Protein AF-A0A8J2Y2X6-F1 (afdb_monomer_lite)

Organism: NCBI:txid1526572

Secondary structure (DSSP, 8-state):
--THHHHHHHHHHHHHHHHHS-----HHHHHHHHHHHHHHS-HHHHHHHHHHHHTT-HHHHHHHHHHHH---HHHHHHHHHHT----

Radius of gyration: 16.71 Å; chains: 1; bounding box: 30×53×35 Å

Sequence (87 aa):
MEWFLIGGGLIVLVAIWFLFGGKGQDESAILADVESTLASLSPEQRDRVTALTADGRKIEAINYLREDKGVDLAVAKRIVDGSTPSL

Structure (mmCIF, N/CA/C/O backbone):
data_AF-A0A8J2Y2X6-F1
#
_entry.id   AF-A0A8J2Y2X6-F1
#
loop_
_atom_site.group_PDB
_atom_site.id
_atom_site.type_symbol
_atom_site.label_atom_id
_atom_site.label_alt_id
_atom_site.label_comp_i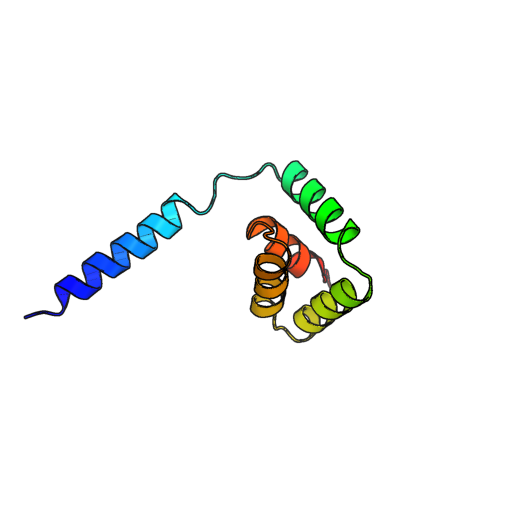d
_atom_site.label_asym_id
_atom_site.label_entity_id
_atom_site.label_seq_id
_atom_site.pdbx_PDB_ins_code
_atom_site.Cartn_x
_atom_site.Cartn_y
_atom_site.Cartn_z
_atom_site.occupancy
_atom_site.B_iso_or_equiv
_atom_site.auth_seq_id
_atom_site.auth_comp_id
_atom_site.auth_asym_id
_atom_site.auth_atom_id
_atom_site.pdbx_PDB_model_num
ATOM 1 N N . MET A 1 1 ? 10.399 -40.999 -14.652 1.00 51.81 1 MET A N 1
ATOM 2 C CA . MET A 1 1 ? 11.430 -40.118 -14.053 1.00 51.81 1 MET A CA 1
ATOM 3 C C . MET A 1 1 ? 11.241 -38.714 -14.623 1.00 51.81 1 MET A C 1
ATOM 5 O O . MET A 1 1 ? 12.032 -38.286 -15.444 1.00 51.81 1 MET A O 1
ATOM 9 N N . GLU A 1 2 ? 10.159 -38.020 -14.256 1.00 55.97 2 GLU A N 1
ATOM 10 C CA . GLU A 1 2 ? 9.737 -36.765 -14.923 1.00 55.97 2 GLU A CA 1
ATOM 11 C C . GLU A 1 2 ? 9.483 -35.607 -13.937 1.00 55.97 2 GLU A C 1
ATOM 13 O O . GLU A 1 2 ? 8.963 -34.561 -14.304 1.00 55.97 2 GLU A O 1
ATOM 18 N N . TRP A 1 3 ? 9.906 -35.749 -12.675 1.00 49.69 3 TRP A N 1
ATOM 19 C CA . TRP A 1 3 ? 9.733 -34.718 -11.640 1.00 49.69 3 TRP A CA 1
ATOM 20 C C . TRP A 1 3 ? 10.730 -33.544 -11.753 1.00 49.69 3 TRP A C 1
ATOM 22 O O . TRP A 1 3 ? 10.514 -32.491 -11.158 1.00 49.69 3 TRP A O 1
ATOM 32 N N . PHE A 1 4 ? 11.808 -33.682 -12.534 1.00 48.81 4 PHE A N 1
ATOM 33 C CA . PHE A 1 4 ? 12.890 -32.686 -12.594 1.00 48.81 4 PHE A CA 1
ATOM 34 C C . PHE A 1 4 ? 12.635 -31.520 -13.567 1.00 48.81 4 PHE A C 1
ATOM 36 O O . PHE A 1 4 ? 13.225 -30.454 -13.397 1.00 48.81 4 PHE A O 1
ATOM 43 N N . LEU A 1 5 ? 11.724 -31.668 -14.538 1.00 55.38 5 LEU A N 1
ATOM 44 C CA . LEU A 1 5 ? 11.385 -30.592 -15.485 1.00 55.38 5 LEU A CA 1
ATOM 45 C C . LEU A 1 5 ? 10.496 -29.505 -14.854 1.00 55.38 5 LEU A C 1
ATOM 47 O O . LEU A 1 5 ? 10.647 -28.327 -15.169 1.00 55.38 5 LEU A O 1
ATOM 51 N N . ILE A 1 6 ? 9.631 -29.878 -13.907 1.00 56.41 6 ILE A N 1
ATOM 52 C CA . ILE A 1 6 ? 8.752 -28.937 -13.192 1.00 56.41 6 ILE A CA 1
ATOM 53 C C . ILE A 1 6 ? 9.554 -28.132 -12.154 1.00 56.41 6 ILE A C 1
ATOM 55 O O . ILE A 1 6 ? 9.340 -26.931 -12.000 1.00 56.41 6 ILE A O 1
ATOM 59 N N . GLY A 1 7 ? 10.538 -28.761 -11.497 1.00 55.03 7 GLY A N 1
ATOM 60 C CA . GLY A 1 7 ? 11.416 -28.087 -10.535 1.00 55.03 7 GLY A CA 1
ATOM 61 C C . GLY A 1 7 ? 12.325 -27.035 -11.178 1.00 55.03 7 GLY A C 1
ATOM 62 O O . GLY A 1 7 ? 12.430 -25.925 -10.666 1.00 55.03 7 GLY A O 1
ATOM 63 N N . GLY A 1 8 ? 12.933 -27.341 -12.330 1.00 58.50 8 GLY A N 1
ATOM 64 C CA . GLY A 1 8 ? 13.841 -26.413 -13.016 1.00 58.50 8 GLY A CA 1
ATOM 65 C C . GLY A 1 8 ? 13.146 -25.155 -13.547 1.00 58.50 8 GLY A C 1
ATOM 66 O O . GLY A 1 8 ? 13.648 -24.050 -13.356 1.00 58.50 8 GLY A O 1
ATOM 67 N N . GLY A 1 9 ? 11.963 -25.302 -14.153 1.00 62.97 9 GLY A N 1
ATOM 68 C CA . GLY A 1 9 ? 11.196 -24.164 -14.667 1.00 62.97 9 GLY A CA 1
ATOM 69 C C .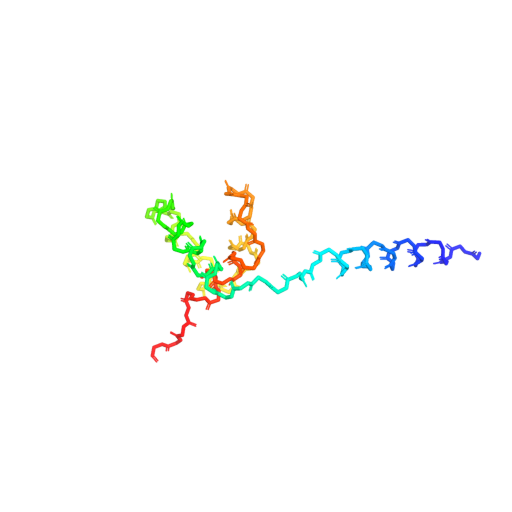 GLY A 1 9 ? 10.693 -23.236 -13.560 1.00 62.97 9 GLY A C 1
ATOM 70 O O . GLY A 1 9 ? 10.787 -22.017 -13.684 1.00 62.97 9 GLY A O 1
ATOM 71 N N . LEU A 1 10 ? 10.226 -23.800 -12.442 1.00 65.62 10 LEU A N 1
ATOM 72 C CA . LEU A 1 10 ? 9.705 -23.018 -11.320 1.00 65.62 10 LEU A CA 1
ATOM 73 C C . LEU A 1 10 ? 10.824 -22.267 -10.584 1.00 65.62 10 LEU A C 1
ATOM 75 O O . LEU A 1 10 ? 10.650 -21.101 -10.239 1.00 65.62 10 LEU A O 1
ATOM 79 N N . ILE A 1 11 ? 12.004 -22.880 -10.436 1.00 71.00 11 ILE A N 1
ATOM 80 C CA . ILE A 1 11 ? 13.189 -22.219 -9.868 1.00 71.00 11 ILE A CA 1
ATOM 81 C C . ILE A 1 11 ? 13.638 -21.043 -10.744 1.00 71.00 11 ILE A C 1
ATOM 83 O O . ILE A 1 11 ? 13.950 -19.980 -10.213 1.00 71.00 11 ILE A O 1
ATOM 87 N N . VAL A 1 12 ? 13.631 -21.192 -12.072 1.00 74.12 12 VAL A N 1
ATOM 88 C CA . VAL A 1 12 ? 13.995 -20.103 -12.995 1.00 74.12 12 VAL A CA 1
ATOM 89 C C . VAL A 1 12 ? 12.970 -18.969 -12.951 1.00 74.12 12 VAL A C 1
ATOM 91 O O . VAL A 1 12 ? 13.362 -17.808 -12.910 1.00 74.12 12 VAL A O 1
ATOM 94 N N . LEU A 1 13 ? 11.670 -19.272 -12.884 1.00 71.19 13 LEU A N 1
ATOM 95 C CA . LEU A 1 13 ? 10.629 -18.247 -12.755 1.00 71.19 13 LEU A CA 1
ATOM 96 C C . LEU A 1 13 ? 10.731 -17.483 -11.428 1.00 71.19 13 LEU A C 1
ATOM 98 O O . LEU A 1 13 ? 10.628 -16.258 -11.426 1.00 71.19 13 LEU A O 1
ATOM 102 N N . VAL A 1 14 ? 11.012 -18.176 -10.320 1.00 70.81 14 VAL A N 1
ATOM 103 C CA . VAL A 1 14 ? 11.272 -17.548 -9.014 1.00 70.81 14 VAL A CA 1
ATOM 104 C C . VAL A 1 14 ? 12.556 -16.714 -9.048 1.00 70.81 14 VAL A C 1
ATOM 106 O O . VAL A 1 14 ? 12.568 -15.601 -8.532 1.00 70.81 14 VAL A O 1
ATOM 109 N N . ALA A 1 15 ? 13.617 -17.194 -9.701 1.00 70.81 15 ALA A N 1
ATOM 110 C CA . ALA A 1 15 ? 14.876 -16.461 -9.840 1.00 70.81 15 ALA A CA 1
ATOM 111 C C . ALA A 1 15 ? 14.739 -15.207 -10.720 1.00 70.81 15 ALA A C 1
ATOM 113 O O . ALA A 1 15 ? 15.330 -14.177 -10.409 1.00 70.81 15 ALA A O 1
ATOM 114 N N . ILE A 1 16 ? 13.930 -15.260 -11.783 1.00 70.44 16 ILE A N 1
ATOM 115 C CA . ILE A 1 16 ? 13.593 -14.093 -12.613 1.00 70.44 16 ILE A CA 1
ATOM 116 C C . ILE A 1 16 ? 12.800 -13.074 -11.791 1.00 70.44 16 ILE A C 1
ATOM 118 O O . ILE A 1 16 ? 13.103 -11.883 -11.839 1.00 70.44 16 ILE A O 1
ATOM 122 N N . TRP A 1 17 ? 11.841 -13.538 -10.986 1.00 67.81 17 TRP A N 1
ATOM 123 C CA . TRP A 1 17 ? 11.106 -12.687 -10.049 1.00 67.81 17 TRP A CA 1
ATOM 124 C C . TRP A 1 17 ? 12.051 -12.019 -9.036 1.00 67.81 17 TRP A C 1
ATOM 126 O O . TRP A 1 17 ? 11.930 -10.829 -8.756 1.00 67.81 17 TRP A O 1
ATOM 136 N N . PHE A 1 18 ? 13.053 -12.762 -8.560 1.00 69.19 18 PHE A N 1
ATOM 137 C CA . PHE A 1 18 ? 14.060 -12.285 -7.613 1.00 69.19 18 PHE A CA 1
ATOM 138 C C . PHE A 1 18 ? 15.084 -11.315 -8.235 1.00 69.19 18 PHE A C 1
ATOM 140 O O . PHE A 1 18 ? 15.555 -10.412 -7.555 1.00 69.19 18 PHE A O 1
ATOM 147 N N . LEU A 1 19 ? 15.412 -11.450 -9.526 1.00 63.53 19 LEU A N 1
ATOM 148 C CA . LEU A 1 19 ? 16.319 -10.536 -10.241 1.00 63.53 19 LEU A CA 1
ATOM 149 C C . LEU A 1 19 ? 15.641 -9.233 -10.697 1.00 63.53 19 LEU A C 1
ATOM 151 O O . LEU A 1 19 ? 16.324 -8.222 -10.864 1.00 63.53 19 LEU A O 1
ATOM 155 N N . PHE A 1 20 ? 14.318 -9.237 -10.891 1.00 57.22 20 PHE A N 1
ATOM 156 C CA . PHE A 1 20 ? 13.545 -8.028 -11.208 1.00 57.22 20 PHE A CA 1
ATOM 157 C C . PHE A 1 20 ? 13.026 -7.285 -9.965 1.00 57.22 20 PHE A C 1
ATOM 159 O O . PHE A 1 20 ? 12.776 -6.083 -10.036 1.00 57.22 20 PHE A O 1
ATOM 166 N N . GLY A 1 21 ? 12.883 -7.962 -8.824 1.00 50.03 21 GLY A N 1
ATOM 167 C CA . GLY A 1 21 ? 12.362 -7.381 -7.589 1.00 50.03 21 GLY A CA 1
ATOM 168 C C . GLY A 1 21 ? 13.447 -6.770 -6.707 1.00 50.03 21 GLY A C 1
ATOM 169 O O . GLY A 1 21 ? 13.995 -7.448 -5.846 1.00 50.03 21 GLY A O 1
ATOM 170 N N . GLY A 1 22 ? 13.707 -5.473 -6.862 1.00 49.75 22 GLY A N 1
ATOM 171 C CA . GLY A 1 22 ? 14.423 -4.700 -5.842 1.00 49.75 22 GLY A CA 1
ATOM 172 C C . GLY A 1 22 ? 15.741 -4.099 -6.309 1.00 49.75 22 GLY A C 1
ATOM 173 O O . GLY A 1 22 ? 16.811 -4.439 -5.813 1.00 49.75 22 GLY A O 1
ATOM 174 N N . LYS A 1 23 ? 15.670 -3.113 -7.205 1.00 51.97 23 LYS A N 1
ATOM 175 C CA . LYS A 1 23 ? 16.627 -2.006 -7.113 1.00 51.97 23 LYS A CA 1
ATOM 176 C C . LYS A 1 23 ? 16.125 -1.119 -5.984 1.00 51.97 23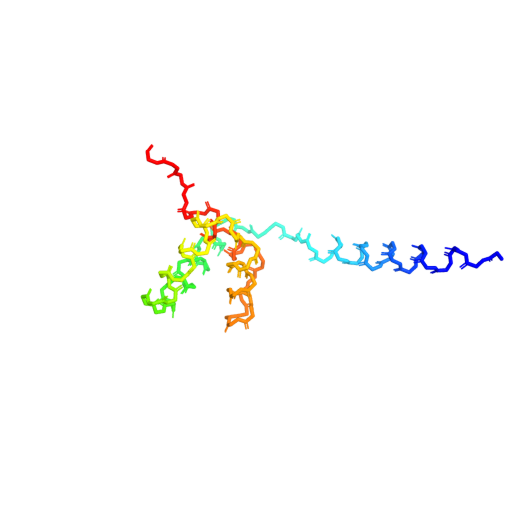 LYS A C 1
ATOM 178 O O . LYS A 1 23 ? 14.978 -0.69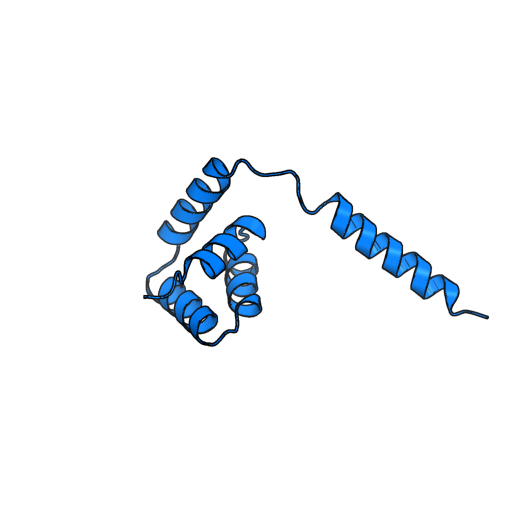4 -6.043 1.00 51.97 23 LYS A O 1
ATOM 183 N N . GLY A 1 24 ? 16.946 -0.917 -4.953 1.00 52.47 24 GLY A N 1
ATOM 184 C CA . GLY A 1 24 ? 16.630 -0.035 -3.834 1.00 52.47 24 GLY A CA 1
ATOM 185 C C . GLY A 1 24 ? 16.194 1.323 -4.366 1.00 52.47 24 GLY A C 1
ATOM 186 O O . GLY A 1 24 ? 17.023 2.093 -4.837 1.00 52.47 24 GLY A O 1
ATOM 187 N N . GLN A 1 25 ? 14.885 1.558 -4.374 1.00 60.03 25 GLN A N 1
ATOM 188 C CA . GLN A 1 25 ? 14.327 2.866 -4.658 1.00 60.03 25 GLN A CA 1
ATOM 189 C C . GLN A 1 25 ? 14.705 3.761 -3.490 1.00 60.03 25 GLN A C 1
ATOM 191 O O . GLN A 1 25 ? 14.508 3.384 -2.331 1.00 60.03 25 GLN A O 1
ATOM 196 N N . ASP A 1 26 ? 15.249 4.930 -3.810 1.00 74.94 26 ASP A N 1
ATOM 197 C CA . ASP A 1 26 ? 15.500 5.981 -2.839 1.00 74.94 26 ASP A CA 1
ATOM 198 C C . ASP A 1 26 ? 14.241 6.177 -1.986 1.00 74.94 26 ASP A C 1
ATOM 200 O O . ASP A 1 26 ? 13.148 6.406 -2.508 1.00 74.94 26 ASP A O 1
ATOM 204 N N . GLU A 1 27 ? 14.374 6.034 -0.667 1.00 77.50 27 GLU A N 1
ATOM 205 C CA . GLU A 1 27 ? 13.230 6.059 0.252 1.00 77.50 27 GLU A CA 1
ATOM 206 C C . GLU A 1 27 ? 12.434 7.369 0.116 1.00 77.50 27 GLU A C 1
ATOM 208 O O . GLU A 1 27 ? 11.210 7.369 0.205 1.00 77.50 27 GLU A O 1
ATOM 213 N N . SER A 1 28 ? 13.109 8.471 -0.219 1.00 79.38 28 SER A N 1
ATOM 214 C CA . SER A 1 28 ? 12.486 9.755 -0.551 1.00 79.38 28 SER A CA 1
ATOM 215 C C . SER A 1 28 ? 11.593 9.698 -1.795 1.00 79.38 28 SER A C 1
ATOM 217 O O . SER A 1 28 ? 10.518 10.295 -1.793 1.00 79.38 28 SER A O 1
ATOM 219 N N . ALA A 1 29 ? 11.994 8.966 -2.837 1.00 81.94 29 ALA A N 1
ATOM 220 C CA . ALA A 1 29 ? 11.186 8.774 -4.039 1.00 81.94 29 ALA A CA 1
ATOM 221 C C . ALA A 1 29 ? 9.954 7.910 -3.745 1.00 81.94 29 ALA A C 1
ATOM 223 O O . ALA A 1 29 ? 8.866 8.217 -4.225 1.00 81.94 29 ALA A O 1
ATOM 224 N N . ILE A 1 30 ? 10.102 6.884 -2.898 1.00 81.25 30 ILE A N 1
ATOM 225 C CA . ILE A 1 30 ? 8.966 6.076 -2.436 1.00 81.25 30 ILE A CA 1
ATOM 226 C C . ILE A 1 30 ? 7.979 6.946 -1.665 1.00 81.25 30 ILE A C 1
ATOM 228 O O . ILE A 1 30 ? 6.787 6.886 -1.933 1.00 81.25 30 ILE A O 1
ATOM 232 N N . LEU A 1 31 ? 8.445 7.762 -0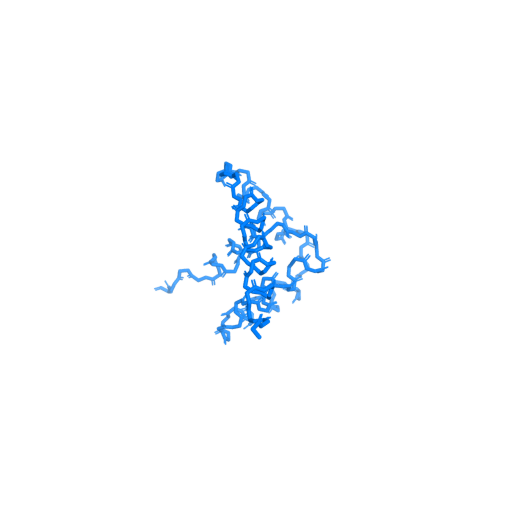.719 1.00 83.19 31 LEU A N 1
ATOM 233 C CA . LEU A 1 31 ? 7.560 8.617 0.075 1.00 83.19 31 LEU A CA 1
ATOM 234 C C . LEU A 1 31 ? 6.830 9.657 -0.786 1.00 83.19 31 LEU A C 1
ATOM 236 O O . LEU A 1 31 ? 5.639 9.876 -0.578 1.00 83.19 31 LEU A O 1
ATOM 240 N N . ALA A 1 32 ? 7.506 10.239 -1.779 1.00 85.88 32 ALA A N 1
ATOM 241 C CA . ALA A 1 32 ? 6.877 11.154 -2.729 1.00 85.88 32 ALA A CA 1
ATOM 242 C C . ALA A 1 32 ? 5.785 10.461 -3.564 1.00 85.88 32 ALA A C 1
ATOM 244 O O . ALA A 1 32 ? 4.706 11.022 -3.764 1.00 85.88 32 ALA A O 1
ATOM 245 N N . ASP A 1 33 ? 6.033 9.230 -4.015 1.00 85.31 33 ASP A N 1
ATOM 246 C CA . ASP A 1 33 ? 5.050 8.457 -4.781 1.00 85.31 33 ASP A CA 1
ATOM 247 C C . ASP A 1 33 ? 3.887 7.967 -3.905 1.00 85.31 33 ASP A C 1
ATOM 249 O O . ASP A 1 33 ? 2.735 7.969 -4.335 1.00 85.31 33 ASP A O 1
ATOM 253 N N . VAL A 1 34 ? 4.157 7.634 -2.637 1.00 85.75 34 VAL A N 1
ATOM 254 C CA . VAL A 1 34 ? 3.129 7.354 -1.623 1.00 85.75 34 VAL A CA 1
ATOM 255 C C . VAL A 1 34 ? 2.217 8.565 -1.453 1.00 85.75 34 VAL A C 1
ATOM 257 O O . VAL A 1 34 ? 0.999 8.415 -1.505 1.00 85.75 34 VAL A O 1
ATOM 260 N N . GLU A 1 35 ? 2.776 9.762 -1.273 1.00 86.00 35 GLU A N 1
ATOM 261 C CA . GLU A 1 35 ? 1.996 10.989 -1.095 1.00 86.00 35 GLU A CA 1
ATOM 262 C C . GLU A 1 35 ? 1.180 11.329 -2.348 1.00 86.00 35 GLU A C 1
ATOM 264 O O . GLU A 1 35 ? -0.012 11.617 -2.240 1.00 86.00 35 GLU A O 1
ATOM 269 N N . SER A 1 36 ? 1.777 11.210 -3.538 1.00 85.44 36 SER A N 1
ATOM 270 C CA . SER A 1 36 ? 1.081 11.406 -4.815 1.00 85.44 36 SER A CA 1
ATOM 271 C C . SER A 1 36 ? -0.060 10.404 -5.010 1.00 85.44 36 SER A C 1
ATOM 273 O O . SER A 1 36 ? -1.189 10.785 -5.334 1.00 85.44 36 SER A O 1
ATOM 275 N N . THR A 1 37 ? 0.200 9.126 -4.723 1.00 87.44 37 THR A N 1
ATOM 276 C CA . THR A 1 37 ? -0.801 8.061 -4.790 1.00 87.44 37 THR A CA 1
ATOM 277 C C . THR A 1 37 ? -1.936 8.363 -3.827 1.00 87.44 37 THR A C 1
ATOM 279 O O . THR A 1 37 ? -3.085 8.430 -4.257 1.00 87.44 37 THR A O 1
ATOM 282 N N . LEU A 1 38 ? -1.638 8.625 -2.551 1.00 83.50 38 LEU A N 1
ATOM 283 C CA . LEU A 1 38 ? -2.644 8.977 -1.554 1.00 83.50 38 LEU A CA 1
ATOM 284 C C . LEU A 1 38 ? -3.449 10.197 -2.001 1.00 83.50 38 LEU A C 1
ATOM 286 O O . LEU A 1 38 ? -4.675 10.127 -1.971 1.00 83.50 38 LEU A O 1
ATOM 290 N N . ALA A 1 39 ? -2.806 11.262 -2.485 1.00 86.62 39 ALA A N 1
ATOM 291 C CA . ALA A 1 39 ? -3.464 12.460 -3.006 1.00 86.62 39 ALA A CA 1
ATOM 292 C C . ALA A 1 39 ? -4.412 12.160 -4.179 1.00 86.62 39 ALA A C 1
ATOM 294 O O . ALA A 1 39 ? -5.482 12.761 -4.253 1.00 86.62 39 ALA A O 1
ATOM 295 N N . SER A 1 40 ? -4.062 11.200 -5.039 1.00 85.06 40 SER A N 1
ATOM 296 C CA . SER A 1 40 ? -4.897 10.757 -6.163 1.00 85.06 40 SER A CA 1
ATOM 297 C C . SER A 1 40 ? -6.073 9.853 -5.759 1.00 85.06 40 SER A C 1
ATOM 299 O O . SER A 1 40 ? -7.054 9.761 -6.498 1.00 85.06 40 SER A O 1
ATOM 301 N N . LEU A 1 41 ? -6.000 9.187 -4.598 1.00 85.50 41 LEU A N 1
ATOM 302 C CA . LEU A 1 41 ? -7.087 8.347 -4.090 1.00 85.50 41 LEU A CA 1
ATOM 303 C C . LEU A 1 41 ? -8.247 9.208 -3.592 1.00 85.50 41 LEU A C 1
ATOM 305 O O . LEU A 1 41 ? -8.052 10.147 -2.812 1.00 85.50 41 LEU A O 1
ATOM 309 N N . SER A 1 42 ? -9.469 8.826 -3.968 1.00 88.56 42 SER A N 1
ATOM 310 C CA . SER A 1 42 ? -10.665 9.419 -3.370 1.00 88.56 42 SER A CA 1
ATOM 311 C C . SER A 1 42 ? -10.788 9.028 -1.884 1.00 88.56 42 SER A C 1
ATOM 313 O O . SER A 1 42 ? -10.218 8.012 -1.466 1.00 88.56 42 SER A O 1
ATOM 315 N N . PRO A 1 43 ? -11.548 9.788 -1.073 1.00 84.81 43 PRO A N 1
ATOM 316 C CA . PRO A 1 43 ? -11.779 9.461 0.335 1.00 84.81 43 PRO A CA 1
ATOM 317 C C . PRO A 1 43 ? -12.289 8.027 0.532 1.00 84.81 43 PRO A C 1
ATOM 319 O O . PRO A 1 43 ? -11.723 7.281 1.321 1.00 84.81 43 PRO A O 1
ATOM 322 N N . GLU A 1 44 ? -13.253 7.590 -0.284 1.00 86.00 44 GLU A N 1
ATOM 323 C CA . GLU A 1 44 ? -13.802 6.226 -0.237 1.00 86.00 44 GLU A CA 1
ATOM 324 C C . GLU A 1 44 ? -12.743 5.149 -0.515 1.00 86.00 44 GLU A C 1
ATOM 326 O O . GLU A 1 44 ? -12.744 4.082 0.100 1.00 86.00 44 GLU A O 1
ATOM 331 N N . GLN A 1 45 ? -11.810 5.419 -1.435 1.00 85.69 45 GLN A N 1
ATOM 332 C CA . GLN A 1 45 ? -10.728 4.485 -1.745 1.00 85.69 45 GLN A CA 1
ATOM 333 C C . GLN A 1 45 ? -9.730 4.383 -0.587 1.00 85.69 45 GLN A C 1
ATOM 335 O O . GLN A 1 45 ? -9.255 3.286 -0.291 1.00 85.69 45 GLN A O 1
ATOM 340 N N . ARG A 1 46 ? -9.437 5.500 0.089 1.00 86.00 46 ARG A N 1
ATOM 341 C CA . ARG A 1 46 ? -8.571 5.520 1.278 1.00 86.00 46 ARG A CA 1
ATOM 342 C C . ARG A 1 46 ? -9.216 4.786 2.451 1.00 86.00 46 ARG A C 1
ATOM 344 O O . ARG A 1 46 ? -8.544 3.981 3.095 1.00 86.00 46 ARG A O 1
ATOM 351 N N . ASP A 1 47 ? -10.510 5.001 2.684 1.00 87.94 47 ASP A N 1
ATOM 352 C CA . ASP A 1 47 ? -11.282 4.277 3.698 1.00 87.94 47 ASP A CA 1
ATOM 353 C C . ASP A 1 47 ? -11.281 2.773 3.425 1.00 87.94 47 ASP A C 1
ATOM 355 O O . ASP A 1 47 ? -11.035 1.974 4.326 1.00 87.94 47 ASP A O 1
ATOM 359 N N . ARG A 1 48 ? -11.457 2.363 2.163 1.00 86.75 48 ARG A N 1
ATOM 360 C CA . ARG A 1 48 ? -11.407 0.947 1.781 1.00 86.75 48 ARG A CA 1
ATOM 361 C C . ARG A 1 48 ? -10.038 0.318 2.034 1.00 86.75 48 ARG A C 1
ATOM 363 O O . ARG A 1 48 ? -9.972 -0.785 2.573 1.00 86.75 48 ARG A O 1
ATOM 370 N N . VAL A 1 49 ? -8.952 0.999 1.663 1.00 87.06 49 VAL A N 1
ATOM 371 C CA . VAL A 1 49 ? -7.579 0.528 1.925 1.00 87.06 49 VAL A CA 1
ATOM 372 C C . VAL A 1 49 ? -7.324 0.428 3.429 1.00 87.06 49 VAL A C 1
ATOM 374 O O . VAL A 1 49 ? -6.771 -0.572 3.891 1.00 87.06 49 VAL A O 1
ATOM 377 N N . THR A 1 50 ? -7.792 1.410 4.201 1.00 86.69 50 THR A N 1
ATOM 378 C CA . THR A 1 50 ? -7.693 1.416 5.667 1.00 86.69 50 THR A CA 1
ATOM 379 C C . THR A 1 50 ? -8.473 0.254 6.279 1.00 86.69 50 THR A C 1
ATOM 381 O O . THR A 1 50 ? -7.926 -0.480 7.097 1.00 86.69 50 THR A O 1
ATOM 384 N N . ALA A 1 51 ? -9.710 0.021 5.837 1.00 87.62 51 ALA A N 1
ATOM 385 C CA . ALA A 1 51 ? -10.555 -1.070 6.313 1.00 87.62 51 ALA A CA 1
ATOM 386 C C . ALA A 1 51 ? -9.945 -2.446 6.010 1.00 87.62 51 ALA A C 1
ATOM 388 O O . ALA A 1 51 ? -9.855 -3.287 6.901 1.00 87.62 51 ALA A O 1
ATOM 389 N N . LEU A 1 52 ? -9.455 -2.663 4.783 1.00 86.94 52 LEU A N 1
ATOM 390 C CA . LEU A 1 52 ? -8.763 -3.902 4.407 1.00 86.94 52 LEU A CA 1
ATOM 391 C C . LEU A 1 52 ? -7.492 -4.115 5.236 1.00 86.94 52 LEU A C 1
ATOM 393 O O . LEU A 1 52 ? -7.175 -5.240 5.618 1.00 86.94 52 LEU A O 1
ATOM 397 N N . THR A 1 53 ? -6.769 -3.039 5.535 1.00 87.06 53 THR A N 1
ATOM 398 C CA . THR A 1 53 ? -5.549 -3.116 6.340 1.00 87.06 53 THR A CA 1
ATOM 399 C C . THR A 1 53 ? -5.852 -3.424 7.806 1.00 87.06 53 THR A C 1
ATOM 401 O O . THR A 1 53 ? -5.186 -4.279 8.391 1.00 87.06 53 THR A O 1
ATOM 404 N N . ALA A 1 54 ? -6.878 -2.787 8.379 1.00 84.50 54 ALA A N 1
ATOM 405 C CA . ALA A 1 54 ? -7.338 -3.018 9.748 1.00 84.50 54 ALA A CA 1
ATOM 406 C C . ALA A 1 54 ? -7.874 -4.444 9.957 1.00 84.50 54 ALA A C 1
ATOM 408 O O . ALA A 1 54 ? -7.656 -5.034 11.011 1.00 84.50 54 ALA A O 1
ATOM 409 N N . ASP A 1 55 ? -8.498 -5.026 8.931 1.00 85.31 55 ASP A N 1
ATOM 410 C CA . ASP A 1 55 ? -8.980 -6.415 8.917 1.00 85.31 55 ASP A CA 1
ATOM 411 C C . ASP A 1 55 ? -7.841 -7.447 8.733 1.00 85.31 55 ASP A C 1
ATOM 413 O O . ASP A 1 55 ? -8.071 -8.647 8.611 1.00 85.31 55 ASP A O 1
ATOM 417 N N . GLY A 1 56 ? -6.580 -6.996 8.665 1.00 86.06 56 GLY A N 1
ATOM 418 C CA . GLY A 1 56 ? -5.407 -7.849 8.447 1.00 86.06 56 GLY A CA 1
ATOM 419 C C . GLY A 1 56 ? -5.238 -8.331 7.001 1.00 86.06 56 GLY A C 1
ATOM 420 O O . GLY A 1 56 ? -4.280 -9.043 6.690 1.00 86.06 56 GLY A O 1
ATOM 421 N N . ARG A 1 57 ? -6.104 -7.900 6.077 1.00 88.38 57 ARG A N 1
ATOM 422 C CA . ARG A 1 57 ? -6.116 -8.274 4.651 1.00 88.38 57 ARG A CA 1
ATOM 423 C C . ARG A 1 57 ? -5.146 -7.420 3.830 1.00 88.38 57 ARG A C 1
ATOM 425 O O . ARG A 1 57 ? -5.473 -6.894 2.766 1.00 88.38 57 ARG A O 1
ATOM 432 N N . LYS A 1 58 ? -3.900 -7.318 4.302 1.00 85.00 58 LYS A N 1
ATOM 433 C CA . LYS A 1 58 ? -2.845 -6.478 3.706 1.00 85.00 58 LYS A CA 1
ATOM 434 C C . LYS A 1 58 ? -2.548 -6.812 2.244 1.00 85.00 58 LYS A C 1
ATOM 436 O O . LYS A 1 58 ? -2.346 -5.909 1.443 1.00 85.00 58 LYS A O 1
ATOM 441 N N . ILE A 1 59 ? -2.544 -8.097 1.879 1.00 87.06 59 ILE A N 1
ATOM 442 C CA . ILE A 1 59 ? -2.289 -8.530 0.492 1.00 87.06 59 ILE A CA 1
ATOM 443 C C . ILE A 1 59 ? -3.371 -7.996 -0.448 1.00 87.06 59 ILE A C 1
ATOM 445 O O . ILE A 1 59 ? -3.077 -7.572 -1.559 1.00 87.06 59 ILE A O 1
ATOM 449 N N . GLU A 1 60 ? -4.616 -7.968 0.012 1.00 87.44 60 GLU A N 1
ATOM 450 C CA . GLU A 1 60 ? -5.742 -7.497 -0.785 1.00 87.44 60 GLU A CA 1
ATOM 451 C C . GLU A 1 60 ? -5.747 -5.974 -0.917 1.00 87.44 60 GLU A C 1
ATOM 453 O O . GLU A 1 60 ? -6.020 -5.458 -1.996 1.00 87.44 60 GLU A O 1
ATOM 458 N N . ALA A 1 61 ? -5.345 -5.256 0.137 1.00 86.56 61 ALA A N 1
ATOM 459 C CA . ALA A 1 61 ? -5.102 -3.817 0.071 1.00 86.56 61 ALA A CA 1
ATOM 460 C C . ALA A 1 61 ? -3.966 -3.469 -0.913 1.00 86.56 61 ALA A C 1
ATOM 462 O O . ALA A 1 61 ? -4.099 -2.546 -1.716 1.00 86.56 61 ALA A O 1
ATOM 463 N N . ILE A 1 62 ? -2.872 -4.241 -0.901 1.00 87.12 62 ILE A N 1
ATOM 464 C CA . ILE A 1 62 ? -1.760 -4.083 -1.849 1.00 87.12 62 ILE A CA 1
ATOM 465 C C . ILE A 1 62 ? -2.229 -4.375 -3.277 1.00 87.12 62 ILE A C 1
ATOM 467 O O . ILE A 1 62 ? -1.954 -3.583 -4.173 1.00 87.12 62 ILE A O 1
ATOM 471 N N . ASN A 1 63 ? -2.954 -5.473 -3.503 1.00 88.81 63 ASN A N 1
ATOM 472 C CA . ASN A 1 63 ? -3.474 -5.810 -4.830 1.00 88.81 63 ASN A CA 1
ATOM 473 C C . ASN A 1 63 ? -4.427 -4.734 -5.349 1.00 88.81 63 ASN A C 1
ATOM 475 O O . ASN A 1 63 ? -4.274 -4.307 -6.485 1.00 88.81 63 ASN A O 1
ATOM 479 N N . TYR A 1 64 ? -5.323 -4.221 -4.505 1.00 87.38 64 TYR A N 1
ATOM 480 C CA . TYR A 1 64 ? -6.213 -3.121 -4.866 1.00 87.38 64 TYR A CA 1
ATOM 481 C C . TYR A 1 64 ? -5.441 -1.886 -5.361 1.00 87.38 64 TYR A C 1
ATOM 483 O O . TYR A 1 64 ? -5.775 -1.330 -6.403 1.00 87.38 64 TYR A O 1
ATOM 491 N N . LEU A 1 65 ? -4.364 -1.491 -4.672 1.00 85.44 65 LEU A N 1
ATOM 492 C CA . LEU A 1 65 ? -3.520 -0.365 -5.092 1.00 85.44 65 LEU A CA 1
ATOM 493 C C . LEU A 1 65 ? -2.730 -0.661 -6.377 1.00 85.44 65 LEU A C 1
ATOM 495 O O . LEU A 1 65 ? -2.561 0.218 -7.218 1.00 85.44 65 LEU A O 1
ATOM 499 N N . ARG A 1 66 ? -2.250 -1.893 -6.557 1.00 86.31 66 ARG A N 1
ATOM 500 C CA . ARG A 1 66 ? -1.463 -2.271 -7.739 1.00 86.31 66 ARG A CA 1
ATOM 501 C C . ARG A 1 66 ? -2.319 -2.432 -8.992 1.00 86.31 66 ARG A C 1
ATOM 503 O O . ARG A 1 66 ? -1.901 -2.005 -10.061 1.00 86.31 66 ARG A O 1
ATOM 510 N N . GLU A 1 67 ? -3.495 -3.037 -8.874 1.00 82.00 67 GLU A N 1
ATOM 511 C CA . GLU A 1 67 ? -4.371 -3.337 -10.011 1.00 82.00 67 GLU A CA 1
ATOM 512 C C . GLU A 1 67 ? -5.196 -2.121 -10.445 1.00 82.00 67 GLU A C 1
ATOM 514 O O . GLU A 1 67 ? -5.315 -1.875 -11.642 1.00 82.00 67 GLU A O 1
ATOM 519 N N . ASP A 1 68 ? -5.719 -1.330 -9.501 1.00 74.62 68 ASP A N 1
ATOM 520 C CA . ASP A 1 68 ? -6.540 -0.150 -9.823 1.00 74.62 68 A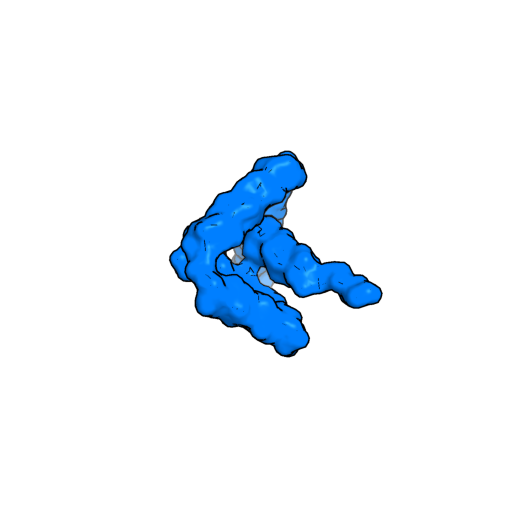SP A CA 1
ATOM 521 C C . ASP A 1 68 ? -5.689 1.042 -10.280 1.00 74.62 68 ASP A C 1
ATOM 523 O O . ASP A 1 68 ? -6.120 1.834 -11.118 1.00 74.62 68 ASP A O 1
ATOM 527 N N . LYS A 1 69 ? -4.479 1.190 -9.721 1.00 72.75 69 LYS A N 1
ATOM 528 C CA . LYS A 1 69 ? -3.646 2.390 -9.909 1.00 72.75 69 LYS A CA 1
ATOM 529 C C . LYS A 1 69 ? -2.304 2.137 -10.591 1.00 72.75 69 LYS A C 1
ATOM 531 O O . LYS A 1 69 ? -1.619 3.101 -10.916 1.00 72.75 69 LYS A O 1
ATOM 536 N N . GLY A 1 70 ? -1.915 0.881 -10.818 1.00 79.00 70 GLY A N 1
ATOM 537 C CA . GLY A 1 70 ? -0.610 0.556 -11.408 1.00 79.00 70 GLY A CA 1
ATOM 538 C C . GLY A 1 70 ? 0.575 0.916 -10.506 1.00 79.00 70 GLY A C 1
ATOM 539 O O . GLY A 1 70 ? 1.685 1.094 -11.001 1.00 79.00 70 GLY A O 1
ATOM 540 N N . VAL A 1 71 ? 0.337 1.057 -9.199 1.00 80.75 71 VAL A N 1
ATOM 541 C CA . VAL A 1 71 ? 1.336 1.496 -8.216 1.00 80.75 71 VAL A CA 1
ATOM 542 C C . VAL A 1 71 ? 2.393 0.410 -8.023 1.00 80.75 71 VAL A C 1
ATOM 544 O O . VAL A 1 71 ? 2.089 -0.788 -8.064 1.00 80.75 71 VAL A O 1
ATOM 547 N N . ASP A 1 72 ? 3.645 0.812 -7.798 1.00 83.00 72 ASP A N 1
ATOM 548 C CA . ASP A 1 72 ? 4.719 -0.144 -7.536 1.00 83.00 72 ASP A CA 1
ATOM 549 C C . ASP A 1 72 ? 4.474 -0.917 -6.229 1.00 83.00 72 ASP A C 1
ATOM 551 O O . ASP A 1 72 ? 3.867 -0.423 -5.273 1.00 83.00 72 ASP A O 1
ATOM 555 N N . LEU A 1 73 ? 4.961 -2.158 -6.172 1.00 83.00 73 LEU A N 1
ATOM 556 C CA . LEU A 1 73 ? 4.815 -3.010 -4.996 1.00 83.00 73 LEU A CA 1
ATOM 557 C C . LEU A 1 73 ? 5.392 -2.352 -3.735 1.00 83.00 73 LEU A C 1
ATOM 559 O O . LEU A 1 73 ? 4.797 -2.481 -2.665 1.00 83.00 73 LEU A O 1
ATOM 563 N N . ALA A 1 74 ? 6.521 -1.649 -3.845 1.00 82.81 74 ALA A N 1
ATOM 564 C CA . ALA A 1 74 ? 7.160 -1.008 -2.703 1.00 82.81 74 ALA A CA 1
ATOM 565 C C . ALA A 1 74 ? 6.309 0.145 -2.139 1.00 82.81 74 ALA A C 1
ATOM 567 O O . ALA A 1 74 ? 6.156 0.261 -0.922 1.00 82.81 74 ALA A O 1
ATOM 568 N N . VAL A 1 75 ? 5.685 0.934 -3.015 1.00 84.38 75 VAL A N 1
ATOM 569 C CA . VAL A 1 75 ? 4.807 2.061 -2.660 1.00 84.38 75 VAL A CA 1
ATOM 570 C C . VAL A 1 75 ? 3.488 1.555 -2.082 1.00 84.38 75 VAL A C 1
ATOM 572 O O . VAL A 1 75 ? 3.081 1.987 -1.004 1.00 84.38 75 VAL A O 1
ATOM 575 N N . ALA A 1 76 ? 2.867 0.557 -2.717 1.00 86.75 76 ALA A N 1
ATOM 576 C CA . ALA A 1 76 ? 1.649 -0.076 -2.213 1.00 86.75 76 ALA A CA 1
ATOM 577 C C . ALA A 1 76 ? 1.872 -0.714 -0.832 1.00 86.75 76 ALA A C 1
ATOM 579 O O . ALA A 1 76 ? 1.082 -0.513 0.093 1.00 86.75 76 ALA A O 1
ATOM 580 N N . LYS A 1 77 ? 2.992 -1.427 -0.660 1.00 85.75 77 LYS A N 1
ATOM 581 C CA . LYS A 1 77 ? 3.402 -1.973 0.636 1.00 85.75 77 LYS A CA 1
ATOM 582 C C . LYS A 1 77 ? 3.614 -0.862 1.658 1.00 85.75 77 LYS A C 1
ATOM 584 O O . LYS A 1 77 ? 3.180 -1.016 2.791 1.00 85.75 77 LYS A O 1
ATOM 589 N N . ARG A 1 78 ? 4.241 0.258 1.284 1.00 86.62 78 ARG A N 1
ATOM 590 C CA . ARG A 1 78 ? 4.483 1.381 2.200 1.00 86.62 78 ARG A CA 1
ATOM 591 C C . ARG A 1 78 ? 3.193 2.071 2.643 1.00 86.62 78 ARG A C 1
ATOM 593 O O . ARG A 1 78 ? 3.101 2.422 3.813 1.00 86.62 78 ARG A O 1
ATOM 600 N N . ILE A 1 79 ? 2.202 2.211 1.761 1.00 85.81 79 ILE A N 1
ATOM 601 C CA . ILE A 1 79 ? 0.864 2.730 2.100 1.00 85.81 79 ILE A CA 1
ATOM 602 C C . ILE A 1 79 ? 0.183 1.819 3.131 1.00 85.81 79 ILE A C 1
ATOM 604 O O . ILE A 1 79 ? -0.289 2.283 4.169 1.00 85.81 79 ILE A O 1
ATOM 608 N N . VAL A 1 80 ? 0.182 0.509 2.877 1.00 86.06 80 VAL A N 1
ATOM 609 C CA . VAL A 1 80 ? -0.462 -0.485 3.750 1.00 86.06 80 VAL A CA 1
ATOM 610 C C . VAL A 1 80 ? 0.294 -0.662 5.071 1.00 86.06 80 VAL A C 1
ATOM 612 O O . VAL A 1 80 ? -0.318 -0.743 6.132 1.00 86.06 80 VAL A O 1
ATOM 615 N N . ASP A 1 81 ? 1.626 -0.658 5.051 1.00 84.00 81 ASP A N 1
ATOM 616 C CA . ASP A 1 81 ? 2.449 -0.724 6.264 1.00 84.00 81 ASP A CA 1
ATOM 617 C C . ASP A 1 81 ? 2.379 0.575 7.082 1.00 84.00 81 ASP A C 1
ATOM 619 O O . ASP A 1 81 ? 2.419 0.526 8.309 1.00 84.00 81 ASP A O 1
ATOM 623 N N . GLY A 1 82 ? 2.247 1.732 6.424 1.00 72.06 82 GLY A N 1
ATOM 624 C CA . GLY A 1 82 ? 2.115 3.045 7.062 1.00 72.06 82 GLY A CA 1
ATOM 625 C C . GLY A 1 82 ? 0.753 3.297 7.714 1.00 72.06 82 GLY A C 1
ATOM 626 O O . GLY A 1 82 ? 0.625 4.236 8.493 1.00 72.06 82 GLY A O 1
ATOM 627 N N . SER A 1 83 ? -0.246 2.448 7.455 1.00 58.19 83 SER A N 1
ATOM 628 C CA . SER A 1 83 ? -1.610 2.604 7.983 1.00 58.19 83 SER A CA 1
ATOM 629 C C . SER A 1 83 ? -1.761 2.238 9.470 1.00 58.19 83 SER A C 1
ATOM 631 O O . SER A 1 83 ? -2.855 2.372 10.004 1.00 58.19 83 SER A O 1
ATOM 633 N N . THR A 1 84 ? -0.690 1.830 10.163 1.00 47.00 84 THR A N 1
ATOM 634 C CA . THR A 1 84 ? -0.649 1.728 11.637 1.00 47.00 84 THR A CA 1
ATOM 635 C C . THR A 1 84 ? 0.797 1.615 12.145 1.00 47.00 84 THR A C 1
ATOM 637 O O . THR A 1 84 ? 1.346 0.511 12.158 1.00 47.00 84 THR A O 1
ATOM 640 N N . PRO A 1 85 ? 1.414 2.675 12.692 1.00 40.28 85 PRO A N 1
ATOM 641 C CA . PRO A 1 85 ? 1.934 2.571 14.040 1.00 40.28 85 PRO A CA 1
ATOM 642 C C . PRO A 1 85 ? 0.726 2.576 14.986 1.00 40.28 85 PRO A C 1
ATOM 644 O O . PRO A 1 85 ? -0.102 3.483 14.959 1.00 40.28 85 PRO A O 1
ATOM 647 N N . SER A 1 86 ? 0.583 1.497 15.749 1.00 40.62 86 SER A N 1
ATOM 648 C CA . SER A 1 86 ? -0.300 1.417 16.911 1.00 40.62 86 SER A CA 1
ATOM 649 C C . SER A 1 86 ? -0.274 2.711 17.736 1.00 40.62 86 SER A C 1
ATOM 651 O O . SER A 1 86 ? 0.812 3.248 17.954 1.00 40.62 86 SER A O 1
ATOM 653 N N . LEU A 1 87 ? -1.477 3.131 18.152 1.00 36.62 87 LEU A N 1
ATOM 654 C CA . LEU A 1 87 ? -1.828 4.145 19.160 1.00 36.62 87 LEU A CA 1
ATOM 655 C C . LEU A 1 87 ? -0.719 4.513 20.156 1.00 36.62 87 LEU A C 1
ATOM 657 O O . LEU A 1 87 ? -0.129 3.578 20.746 1.00 36.62 87 LEU A O 1
#

pLDDT: mean 75.22, std 14.3, range [36.62, 88.81]

Foldseek 3Di:
DPPVVVVVVVVVVVVVVVVPPDPPDDVVVLVVLLVVLVVPDDPVLLVVLLVCLVVVVLVVSLCCSCVVPVDDSSSSNCSSVVSDPDD